Protein AF-A0A0Q9KZ96-F1 (afdb_monomer)

pLDDT: mean 83.86, std 13.04, range [38.31, 93.75]

Radius of gyration: 12.55 Å; Cα contacts (8 Å, |Δi|>4): 82; chains: 1; bounding box: 33×19×38 Å

Structure (mmCIF, N/CA/C/O backbone):
data_AF-A0A0Q9KZ96-F1
#
_entry.id   AF-A0A0Q9KZ96-F1
#
loop_
_atom_site.group_PDB
_atom_site.id
_atom_site.type_symbol
_atom_site.label_atom_id
_atom_site.label_alt_id
_atom_site.label_comp_id
_atom_site.label_asym_id
_atom_site.label_entity_id
_atom_site.label_seq_id
_atom_site.pdbx_PDB_ins_code
_atom_site.Cartn_x
_atom_site.Cartn_y
_atom_site.Cartn_z
_atom_site.occupancy
_atom_site.B_iso_or_equiv
_atom_site.auth_seq_id
_atom_site.auth_comp_id
_atom_site.auth_asym_id
_atom_site.auth_atom_id
_atom_site.pdbx_PDB_model_num
ATOM 1 N N . MET A 1 1 ? 21.327 6.909 -15.753 1.00 46.88 1 MET A N 1
ATOM 2 C CA . MET A 1 1 ? 20.580 6.171 -14.708 1.00 46.88 1 MET A CA 1
ATOM 3 C C . MET A 1 1 ? 19.188 5.858 -15.233 1.00 46.88 1 MET A C 1
ATOM 5 O O . MET A 1 1 ? 18.401 6.777 -15.414 1.00 46.88 1 MET A O 1
ATOM 9 N N . SER A 1 2 ? 18.887 4.594 -15.546 1.00 51.88 2 SER A N 1
ATOM 10 C CA . SER A 1 2 ? 17.515 4.203 -15.896 1.00 51.88 2 SER A CA 1
ATOM 11 C C . SER A 1 2 ? 16.641 4.362 -14.655 1.00 51.88 2 SER A C 1
ATOM 13 O O . SER A 1 2 ? 16.771 3.574 -13.722 1.00 51.88 2 SER A O 1
ATOM 15 N N . ASN A 1 3 ? 15.771 5.373 -14.628 1.00 59.50 3 ASN A N 1
ATOM 16 C CA . ASN A 1 3 ? 14.720 5.507 -13.619 1.00 59.50 3 ASN A CA 1
ATOM 17 C C . ASN A 1 3 ? 13.708 4.359 -13.811 1.00 59.50 3 ASN A C 1
ATOM 19 O O . ASN A 1 3 ? 12.634 4.542 -14.384 1.00 59.50 3 ASN A O 1
ATOM 23 N N . LYS A 1 4 ? 14.078 3.143 -13.386 1.00 73.19 4 LYS A N 1
ATOM 24 C CA . LYS A 1 4 ? 13.224 1.950 -13.384 1.00 73.19 4 LYS A CA 1
ATOM 25 C C . LYS A 1 4 ? 12.183 2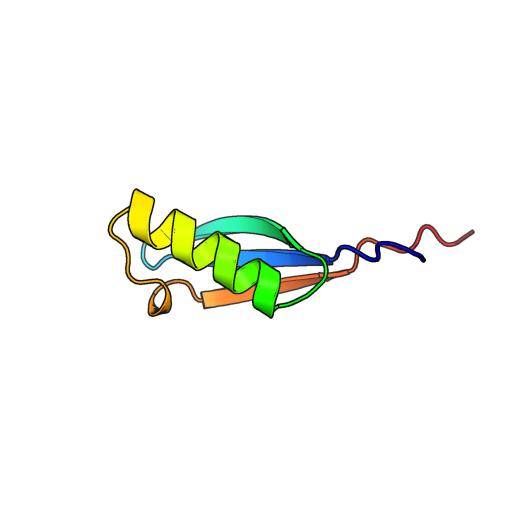.107 -12.280 1.00 73.19 4 LYS A C 1
ATOM 27 O O . LYS A 1 4 ? 12.301 1.542 -11.199 1.00 73.19 4 LYS A O 1
ATOM 32 N N . LYS A 1 5 ? 11.171 2.926 -12.556 1.00 83.19 5 LYS A N 1
ATOM 33 C CA . LYS A 1 5 ? 9.954 2.971 -11.751 1.00 83.19 5 LYS A CA 1
ATOM 34 C C . LYS A 1 5 ? 9.197 1.656 -11.946 1.00 83.19 5 LYS A C 1
ATOM 36 O O . LYS A 1 5 ? 9.051 1.181 -13.073 1.00 83.19 5 LYS A O 1
ATOM 41 N N . SER A 1 6 ? 8.745 1.077 -10.846 1.00 88.38 6 SER A N 1
ATOM 42 C CA . SER A 1 6 ? 7.804 -0.038 -10.810 1.00 88.38 6 SER A CA 1
ATOM 43 C C . SER A 1 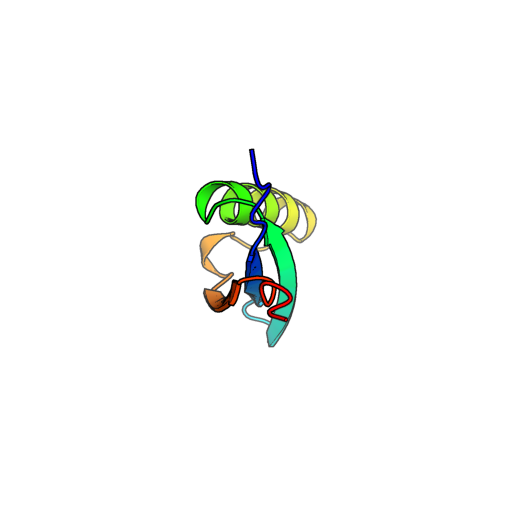6 ? 6.458 0.486 -10.325 1.00 88.38 6 SER A C 1
ATOM 45 O O . SER A 1 6 ? 6.400 1.456 -9.571 1.00 88.38 6 SER A O 1
ATOM 47 N N . TYR A 1 7 ? 5.387 -0.131 -10.788 1.00 90.50 7 TYR A N 1
ATOM 48 C CA . TYR A 1 7 ? 4.047 0.071 -10.273 1.00 90.50 7 TYR A CA 1
ATOM 49 C C . TYR A 1 7 ? 3.884 -0.787 -9.023 1.00 90.50 7 TYR A C 1
ATOM 51 O O . TYR A 1 7 ? 4.251 -1.963 -9.021 1.00 90.50 7 TYR A O 1
ATOM 59 N N . TYR A 1 8 ? 3.374 -0.178 -7.966 1.00 92.06 8 TYR A N 1
ATOM 60 C CA . TYR A 1 8 ? 3.022 -0.837 -6.721 1.00 92.06 8 TYR A CA 1
ATOM 61 C C . TYR A 1 8 ? 1.530 -0.624 -6.500 1.00 92.06 8 TYR A C 1
ATOM 63 O O . TYR A 1 8 ? 1.072 0.519 -6.546 1.00 92.06 8 TYR A O 1
ATOM 71 N N . ALA A 1 9 ? 0.801 -1.712 -6.278 1.00 92.69 9 ALA A N 1
ATOM 72 C CA . ALA A 1 9 ? -0.617 -1.709 -5.965 1.00 92.69 9 ALA A CA 1
ATOM 73 C C . ALA A 1 9 ? -0.805 -2.098 -4.501 1.00 92.69 9 ALA A C 1
ATOM 75 O O . ALA A 1 9 ? -0.292 -3.128 -4.061 1.00 92.69 9 ALA A O 1
ATOM 76 N N . PHE A 1 10 ? -1.521 -1.257 -3.768 1.00 93.06 10 PHE A N 1
ATOM 77 C CA . PHE A 1 10 ? -1.900 -1.503 -2.386 1.00 93.06 10 PHE A CA 1
ATOM 78 C C . PHE A 1 10 ? -3.411 -1.523 -2.277 1.00 93.06 10 PHE A C 1
ATOM 80 O O . PHE A 1 10 ? -4.067 -0.668 -2.860 1.00 93.06 10 PHE A O 1
ATOM 87 N N . GLU A 1 11 ? -3.953 -2.453 -1.518 1.00 93.75 11 GLU A N 1
ATOM 88 C CA . GLU A 1 11 ? -5.377 -2.544 -1.242 1.00 93.75 11 GLU A CA 1
ATOM 89 C C . GLU A 1 11 ? -5.648 -2.099 0.186 1.00 93.75 11 GLU A C 1
ATOM 91 O O . GLU A 1 11 ? -4.935 -2.488 1.107 1.00 93.75 11 GLU A O 1
ATOM 96 N N . ASP A 1 12 ? -6.631 -1.226 0.354 1.00 89.94 12 ASP A N 1
ATOM 97 C CA . ASP A 1 12 ? -7.099 -0.800 1.668 1.00 89.94 12 ASP A CA 1
ATOM 98 C C . ASP A 1 12 ? -8.163 -1.786 2.210 1.00 89.94 12 ASP A C 1
ATOM 100 O O . ASP A 1 12 ? -8.721 -2.569 1.438 1.00 89.94 12 ASP A O 1
ATOM 104 N N . PRO A 1 13 ? -8.504 -1.757 3.512 1.00 86.62 13 PRO A N 1
ATOM 105 C CA . PRO A 1 13 ? -9.443 -2.714 4.108 1.00 86.62 13 PRO A CA 1
ATOM 106 C C . PRO A 1 13 ? -10.879 -2.604 3.565 1.00 86.62 13 PRO A C 1
ATOM 108 O O . PRO A 1 13 ? -11.690 -3.499 3.794 1.00 86.62 13 PRO A O 1
ATOM 111 N N . LEU A 1 14 ? -11.213 -1.520 2.862 1.00 87.69 14 LEU A N 1
ATOM 112 C CA . LEU A 1 14 ? -12.485 -1.329 2.165 1.00 87.69 14 LEU A CA 1
ATOM 113 C C . LEU A 1 14 ? -12.487 -1.956 0.758 1.00 87.69 14 LEU A C 1
ATOM 115 O O . LEU A 1 14 ? -13.508 -1.901 0.074 1.00 87.69 14 LEU A O 1
ATOM 119 N N . GLY A 1 15 ? -11.369 -2.547 0.322 1.00 86.56 15 GLY A N 1
ATOM 120 C CA . GLY A 1 15 ? -11.213 -3.170 -0.992 1.00 86.56 15 GLY A CA 1
ATOM 121 C C . GLY A 1 15 ? -10.880 -2.188 -2.119 1.00 86.56 15 GLY A C 1
ATOM 122 O O . GLY A 1 15 ? -11.027 -2.533 -3.291 1.00 86.56 15 GLY A O 1
ATOM 123 N N . THR A 1 16 ? -10.446 -0.959 -1.817 1.00 89.81 16 THR A N 1
ATOM 124 C CA . THR A 1 16 ? -9.970 -0.023 -2.846 1.00 89.81 16 THR A CA 1
ATOM 125 C C . THR A 1 16 ? -8.507 -0.299 -3.146 1.00 89.81 16 THR A C 1
ATOM 127 O O . THR A 1 16 ? -7.617 -0.094 -2.317 1.00 89.81 16 THR A O 1
ATOM 130 N N . THR A 1 17 ? -8.229 -0.688 -4.385 1.00 91.12 17 THR A N 1
ATOM 131 C CA . THR A 1 17 ? -6.857 -0.799 -4.872 1.00 91.12 17 THR A CA 1
ATOM 132 C C . THR A 1 17 ? -6.318 0.572 -5.294 1.00 91.12 17 THR A C 1
ATOM 134 O O . THR A 1 17 ? -6.886 1.270 -6.135 1.00 91.12 17 THR A O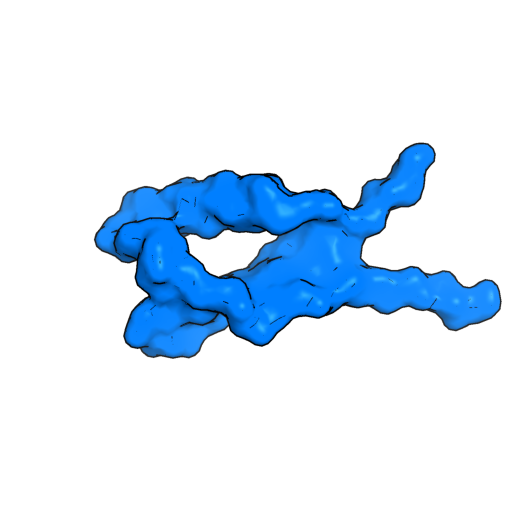 1
ATOM 137 N N . VAL A 1 18 ? -5.171 0.955 -4.742 1.00 89.31 18 VAL A N 1
ATOM 138 C CA . VAL A 1 18 ? -4.427 2.169 -5.065 1.00 89.31 18 VAL A CA 1
ATOM 139 C C . VAL A 1 18 ? -3.105 1.784 -5.722 1.00 89.31 18 VAL A C 1
ATOM 141 O O . VAL A 1 18 ? -2.209 1.248 -5.073 1.00 89.31 18 VAL A O 1
ATOM 144 N N . GLU A 1 19 ? -2.964 2.102 -7.009 1.00 90.75 19 GLU A N 1
ATOM 145 C CA . GLU A 1 19 ? -1.733 1.875 -7.770 1.00 90.75 19 GLU A CA 1
ATOM 146 C C . GLU A 1 19 ? -0.943 3.175 -7.967 1.00 90.75 19 GLU A C 1
ATOM 148 O O . GLU A 1 19 ? -1.501 4.225 -8.294 1.00 90.75 19 GLU A O 1
ATOM 153 N N . PHE A 1 20 ? 0.379 3.117 -7.801 1.00 88.94 20 PHE A N 1
ATOM 154 C CA . PHE A 1 20 ? 1.271 4.228 -8.132 1.00 88.94 20 PHE A CA 1
ATOM 155 C C . PHE A 1 20 ? 2.678 3.758 -8.515 1.00 88.94 20 PHE A C 1
ATOM 157 O O . PHE A 1 20 ? 3.121 2.653 -8.203 1.00 88.94 20 PHE A O 1
ATOM 164 N N . GLN A 1 21 ? 3.418 4.636 -9.192 1.00 89.81 21 GLN A N 1
ATOM 165 C CA . GLN A 1 21 ? 4.787 4.365 -9.623 1.00 89.81 21 GLN A CA 1
ATOM 166 C C . GLN A 1 21 ? 5.805 4.827 -8.581 1.00 89.81 21 GLN A C 1
ATOM 168 O O . GLN A 1 21 ? 5.868 6.010 -8.249 1.00 89.81 21 GLN A O 1
ATOM 173 N N . ALA A 1 22 ? 6.679 3.923 -8.148 1.00 89.31 22 ALA A N 1
ATOM 174 C CA . ALA A 1 22 ? 7.803 4.230 -7.274 1.00 89.31 22 ALA A CA 1
ATOM 175 C C . ALA A 1 22 ? 9.088 3.557 -7.774 1.00 89.31 22 ALA A C 1
ATOM 177 O O . ALA A 1 22 ? 9.060 2.563 -8.494 1.00 89.31 22 ALA A O 1
ATOM 178 N N . THR A 1 23 ? 10.244 4.108 -7.418 1.00 88.56 23 THR A N 1
ATOM 179 C CA . THR A 1 23 ? 11.546 3.497 -7.740 1.00 88.56 23 THR A CA 1
ATOM 180 C C . THR A 1 23 ? 11.900 2.346 -6.799 1.00 88.56 23 THR A C 1
ATOM 182 O O . THR A 1 23 ? 12.643 1.453 -7.194 1.00 88.56 23 THR A O 1
ATOM 185 N N . SER A 1 24 ? 11.334 2.348 -5.588 1.00 88.56 24 SER A N 1
ATOM 186 C CA . SER A 1 24 ? 11.572 1.351 -4.542 1.00 88.56 24 SER A CA 1
ATOM 187 C C . SER A 1 24 ? 10.333 1.170 -3.666 1.00 88.56 24 SER A C 1
ATOM 189 O O . SER A 1 24 ? 9.532 2.096 -3.521 1.00 88.56 24 SER A O 1
ATOM 191 N N . LEU A 1 25 ? 10.240 0.027 -2.976 1.00 87.00 25 LEU A N 1
ATOM 192 C CA . LEU A 1 25 ? 9.166 -0.242 -2.011 1.00 87.00 25 LEU A CA 1
ATOM 193 C C . LEU A 1 25 ? 9.129 0.797 -0.878 1.00 87.00 25 LEU A C 1
ATOM 195 O O . LEU A 1 25 ? 8.061 1.223 -0.467 1.00 87.00 25 LEU A O 1
ATOM 199 N N . GLN A 1 26 ? 10.282 1.284 -0.412 1.00 90.38 26 GLN A N 1
ATOM 200 C CA . GLN A 1 26 ? 10.311 2.330 0.619 1.00 90.38 26 GLN A CA 1
ATOM 201 C C . GLN A 1 26 ? 9.641 3.630 0.152 1.00 90.38 26 GLN A C 1
ATOM 203 O O . GLN A 1 26 ? 8.869 4.228 0.894 1.00 90.38 26 GLN A O 1
ATOM 208 N N . GLN A 1 27 ? 9.892 4.051 -1.094 1.00 91.00 27 GLN A N 1
ATOM 209 C CA . GLN A 1 27 ? 9.218 5.211 -1.686 1.00 91.00 27 GLN A CA 1
ATOM 210 C C . GLN A 1 27 ? 7.711 4.960 -1.791 1.00 91.00 27 GLN A C 1
ATOM 212 O O . GLN A 1 27 ? 6.919 5.838 -1.457 1.00 91.00 27 GLN A O 1
ATOM 217 N N . ALA A 1 28 ? 7.321 3.741 -2.168 1.00 90.75 28 ALA A N 1
ATOM 218 C CA . ALA A 1 28 ? 5.928 3.332 -2.201 1.00 90.75 28 ALA A CA 1
ATOM 219 C C . ALA A 1 28 ? 5.242 3.424 -0.828 1.00 90.75 28 ALA A C 1
ATOM 221 O O . ALA A 1 28 ? 4.166 4.007 -0.707 1.00 90.75 28 ALA A O 1
ATOM 222 N N . MET A 1 29 ? 5.898 2.944 0.228 1.00 90.88 29 MET A N 1
ATOM 223 C CA . MET A 1 29 ? 5.380 3.022 1.595 1.00 90.88 29 MET A CA 1
ATOM 224 C C . MET A 1 29 ? 5.286 4.461 2.116 1.00 90.88 29 MET A C 1
ATOM 226 O O . MET A 1 29 ? 4.392 4.764 2.899 1.00 90.88 29 MET A O 1
ATOM 230 N N . VAL A 1 30 ? 6.170 5.368 1.687 1.00 92.31 30 VAL A N 1
ATOM 231 C CA . VAL A 1 30 ? 6.070 6.799 2.030 1.00 92.31 30 VAL A CA 1
ATOM 232 C C . VAL A 1 30 ? 4.841 7.435 1.377 1.00 92.31 30 VAL A C 1
ATOM 234 O O . VAL A 1 30 ? 4.154 8.225 2.024 1.00 92.31 30 VAL A O 1
ATOM 237 N N . ILE A 1 31 ? 4.545 7.080 0.123 1.00 90.81 31 ILE A N 1
ATOM 238 C CA . ILE A 1 31 ? 3.338 7.534 -0.582 1.00 90.81 31 ILE A CA 1
ATOM 239 C C . ILE A 1 31 ? 2.091 7.003 0.131 1.00 90.81 31 ILE A C 1
ATOM 241 O O . ILE A 1 31 ? 1.206 7.789 0.467 1.00 90.81 31 ILE A O 1
ATOM 245 N N . ILE A 1 32 ? 2.059 5.703 0.442 1.00 90.81 32 ILE A N 1
ATOM 246 C CA . ILE A 1 32 ? 0.954 5.094 1.190 1.00 90.81 32 ILE A CA 1
ATOM 247 C C . ILE A 1 32 ? 0.793 5.726 2.560 1.00 90.81 32 ILE A C 1
ATOM 249 O O . ILE A 1 32 ? -0.323 6.057 2.918 1.00 90.81 32 ILE A O 1
ATOM 253 N N . LYS A 1 33 ? 1.875 5.995 3.298 1.00 91.06 33 LYS A N 1
ATOM 254 C CA . LYS A 1 33 ? 1.797 6.669 4.600 1.00 91.06 33 LYS A CA 1
ATOM 255 C C . LYS A 1 33 ? 1.120 8.038 4.503 1.00 91.06 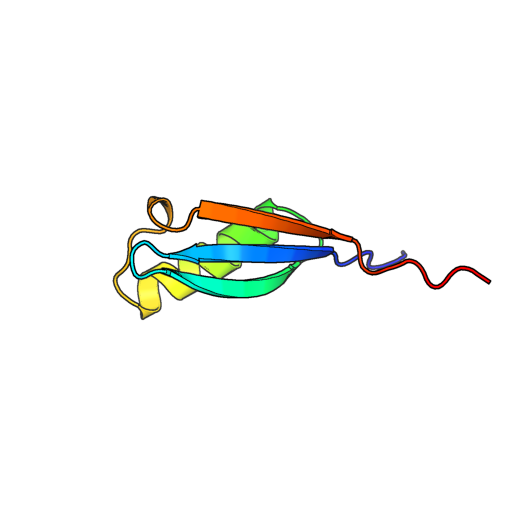33 LYS A C 1
ATOM 257 O O . LYS A 1 33 ? 0.311 8.367 5.360 1.00 91.06 33 LYS A O 1
ATOM 262 N N . LYS A 1 34 ? 1.436 8.838 3.481 1.00 91.56 34 LYS A N 1
ATOM 263 C CA . LYS A 1 34 ? 0.769 10.136 3.282 1.00 91.56 34 LYS A CA 1
ATOM 264 C C . LYS A 1 34 ? -0.718 9.947 2.993 1.00 91.56 34 LYS A C 1
ATOM 266 O O . LYS A 1 34 ? -1.546 10.537 3.676 1.00 91.56 34 LYS A O 1
ATOM 271 N N . LYS A 1 35 ? -1.041 9.040 2.071 1.00 88.81 35 LYS A N 1
ATOM 272 C CA . LYS A 1 35 ? -2.422 8.730 1.695 1.00 88.81 35 LYS A CA 1
ATOM 273 C C . LYS A 1 35 ? -3.237 8.163 2.859 1.00 88.81 35 LYS A C 1
ATOM 275 O O . LYS A 1 35 ? -4.403 8.497 3.021 1.00 88.81 35 LYS A O 1
ATOM 280 N N . SER A 1 36 ? -2.606 7.357 3.705 1.00 89.75 36 SER A N 1
ATOM 281 C CA . SER A 1 36 ? -3.204 6.800 4.912 1.00 89.75 36 SER A CA 1
ATOM 282 C C . SER A 1 36 ? -3.562 7.921 5.901 1.00 89.75 36 SER A C 1
ATOM 284 O O . SER A 1 36 ? -4.653 7.923 6.458 1.00 89.75 36 SER A O 1
ATOM 286 N N . GLN A 1 37 ? -2.692 8.928 6.065 1.00 89.81 37 GLN A N 1
ATOM 287 C CA . GLN A 1 37 ? -2.980 10.106 6.893 1.00 89.81 37 GLN A CA 1
ATOM 288 C C . GLN A 1 37 ? -4.118 10.965 6.327 1.00 89.81 37 GLN A C 1
ATOM 290 O O . GLN A 1 37 ? -4.934 11.452 7.101 1.00 89.81 37 GLN A O 1
ATOM 295 N N . GLU A 1 38 ? -4.193 11.135 5.005 1.00 88.81 38 GLU A N 1
ATOM 296 C CA . GLU A 1 38 ? -5.270 11.893 4.348 1.00 88.8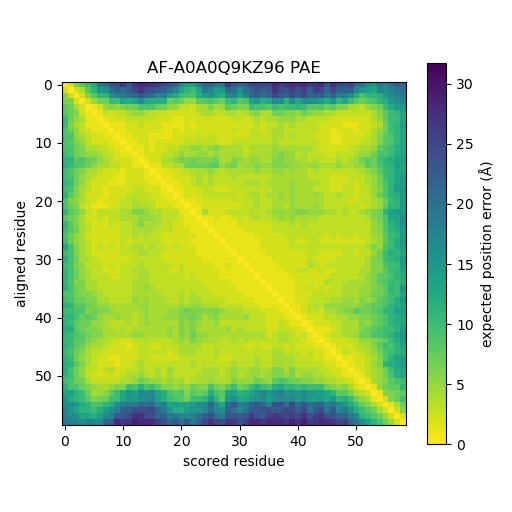1 38 GLU A CA 1
ATOM 297 C C . GLU A 1 38 ? -6.633 11.197 4.466 1.00 88.81 38 GLU A C 1
ATOM 299 O O . GLU A 1 38 ? -7.651 11.857 4.649 1.00 88.81 38 GLU A O 1
ATOM 304 N N . LEU A 1 39 ? -6.648 9.864 4.390 1.00 86.00 39 LEU A N 1
ATOM 305 C CA . LEU A 1 39 ? -7.864 9.052 4.479 1.00 86.00 39 LEU A CA 1
ATOM 306 C C . LEU A 1 39 ? -8.256 8.694 5.921 1.00 86.00 39 LEU A C 1
ATOM 308 O O . LEU A 1 39 ? -9.326 8.135 6.139 1.00 86.00 39 LEU A O 1
ATOM 312 N N . GLY A 1 40 ? -7.393 8.968 6.905 1.00 88.00 40 GLY A N 1
ATOM 313 C CA . GLY A 1 40 ? -7.586 8.520 8.288 1.00 88.00 40 GLY A CA 1
ATOM 314 C C . GLY A 1 40 ? -7.478 6.999 8.473 1.00 88.00 40 GLY A C 1
ATOM 315 O O . GLY A 1 40 ? -7.887 6.476 9.505 1.00 88.00 40 GLY A O 1
ATOM 316 N N . ILE A 1 41 ? -6.923 6.285 7.490 1.00 87.94 41 ILE A N 1
ATOM 317 C CA . ILE A 1 41 ? -6.734 4.830 7.513 1.00 87.94 41 ILE A CA 1
ATOM 318 C C . ILE A 1 41 ? -5.298 4.545 7.976 1.00 87.94 41 ILE A C 1
ATOM 320 O O . ILE A 1 41 ? -4.362 5.213 7.527 1.00 87.94 41 ILE A O 1
ATOM 324 N N . PRO A 1 42 ? -5.053 3.570 8.866 1.00 88.12 42 PRO A N 1
ATOM 325 C CA . PRO A 1 42 ? -3.691 3.207 9.234 1.00 88.12 42 PRO A CA 1
ATOM 326 C C . PRO A 1 42 ? -2.947 2.623 8.028 1.00 88.12 42 PRO A C 1
ATOM 328 O O . PRO A 1 42 ? -3.470 1.777 7.310 1.00 88.12 42 PRO A O 1
ATOM 331 N N . LYS A 1 43 ? -1.686 3.027 7.828 1.00 85.19 43 LYS A N 1
ATOM 332 C CA . LYS A 1 43 ? -0.833 2.507 6.739 1.00 85.19 43 LYS A CA 1
ATOM 333 C C . LYS A 1 43 ? -0.716 0.974 6.738 1.00 85.19 43 LYS A C 1
ATOM 335 O O . LYS A 1 43 ? -0.438 0.396 5.702 1.00 85.19 43 LYS A O 1
ATOM 340 N N . GLU A 1 44 ? -0.866 0.346 7.904 1.00 86.88 44 GLU A N 1
ATOM 341 C CA . GLU A 1 44 ? -0.775 -1.107 8.101 1.00 86.88 44 GLU A CA 1
ATOM 342 C C . GLU A 1 44 ? -2.009 -1.841 7.579 1.00 86.88 44 GLU A C 1
ATOM 344 O O . GLU A 1 44 ? -1.923 -3.026 7.293 1.00 86.88 44 GLU A O 1
ATOM 349 N N . ALA A 1 45 ? -3.131 -1.136 7.415 1.00 88.25 45 ALA A N 1
ATOM 350 C CA . ALA A 1 45 ? -4.309 -1.688 6.763 1.00 88.25 45 ALA A CA 1
ATOM 351 C C . ALA A 1 45 ? -4.198 -1.670 5.231 1.00 88.25 45 ALA A C 1
ATOM 353 O O . ALA A 1 45 ? -5.040 -2.258 4.565 1.00 88.25 45 ALA A O 1
ATOM 354 N N . PHE A 1 46 ? -3.178 -1.009 4.671 1.00 89.62 46 PHE A N 1
ATOM 355 C CA . PHE A 1 46 ? -2.875 -1.118 3.250 1.00 89.62 46 PHE A CA 1
ATOM 356 C C . PHE A 1 46 ? -1.986 -2.338 3.011 1.00 89.62 46 PHE A C 1
ATOM 358 O O . PHE A 1 46 ? -0.819 -2.351 3.413 1.00 89.62 46 PHE A O 1
ATOM 365 N N . GLU A 1 47 ? -2.510 -3.335 2.311 1.00 92.19 47 GLU A N 1
ATOM 366 C CA . GLU A 1 47 ? -1.776 -4.540 1.943 1.00 92.19 47 GLU A CA 1
ATOM 367 C C . GLU A 1 47 ? -1.202 -4.409 0.531 1.00 92.19 47 GLU A C 1
ATOM 369 O O . GLU A 1 47 ? -1.876 -3.960 -0.391 1.00 92.19 47 GLU A O 1
ATOM 374 N N . LEU A 1 48 ? 0.066 -4.775 0.338 1.00 92.38 48 LEU A N 1
ATOM 375 C CA . LEU A 1 48 ? 0.687 -4.747 -0.986 1.00 92.38 48 LEU A CA 1
ATOM 376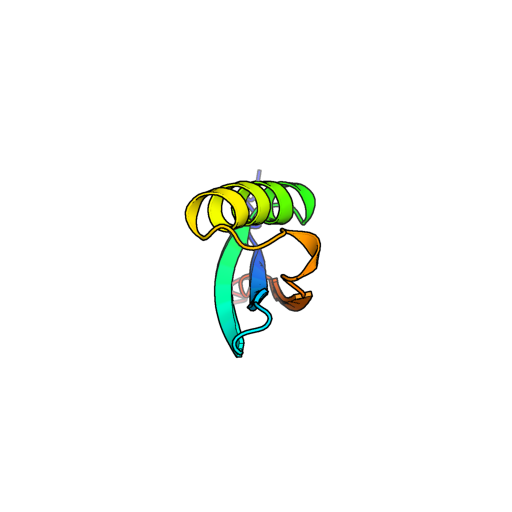 C C . LEU A 1 48 ? 0.215 -5.956 -1.804 1.00 92.38 48 LEU A C 1
ATOM 378 O O . LEU A 1 48 ? 0.705 -7.064 -1.601 1.00 92.38 48 LEU A O 1
ATOM 382 N N . THR A 1 49 ? -0.675 -5.729 -2.767 1.00 92.69 49 THR A N 1
ATOM 383 C CA . THR A 1 49 ? -1.283 -6.797 -3.574 1.00 92.69 49 THR A CA 1
ATOM 384 C C . THR A 1 49 ? -0.530 -7.078 -4.870 1.00 92.69 49 THR A C 1
ATOM 386 O O . THR A 1 49 ? -0.569 -8.198 -5.379 1.00 92.69 49 THR A O 1
ATOM 389 N N . SER A 1 50 ? 0.186 -6.094 -5.428 1.00 89.38 50 SER A N 1
ATOM 390 C CA . SER A 1 50 ? 0.933 -6.300 -6.673 1.00 89.38 50 SER A CA 1
ATOM 391 C C . SER A 1 50 ? 2.154 -5.397 -6.813 1.00 89.38 50 SER A C 1
ATOM 393 O O . SER A 1 50 ? 2.136 -4.217 -6.463 1.00 89.38 50 SER A O 1
ATOM 395 N N . ILE A 1 51 ? 3.229 -5.947 -7.385 1.00 90.19 51 ILE A N 1
ATOM 396 C CA . ILE A 1 51 ? 4.406 -5.190 -7.819 1.00 90.19 51 ILE A CA 1
ATOM 397 C C . ILE A 1 51 ? 4.646 -5.511 -9.288 1.00 90.19 51 ILE A C 1
ATOM 399 O O . ILE A 1 51 ? 5.085 -6.609 -9.640 1.00 90.19 51 ILE A O 1
ATOM 403 N N . ARG A 1 52 ? 4.430 -4.531 -10.161 1.00 86.00 52 ARG A N 1
ATOM 404 C CA . ARG A 1 52 ? 4.669 -4.675 -11.593 1.00 86.00 52 ARG A CA 1
ATOM 405 C C . ARG A 1 52 ? 5.818 -3.785 -12.019 1.00 86.00 52 ARG A C 1
ATOM 407 O O . ARG A 1 52 ? 5.730 -2.560 -12.012 1.00 86.00 52 ARG A O 1
ATOM 414 N N . LYS A 1 53 ? 6.918 -4.389 -12.457 1.00 80.94 53 LYS A N 1
ATOM 415 C CA . LYS A 1 53 ? 7.964 -3.625 -13.144 1.00 80.94 53 LYS A CA 1
ATOM 416 C C . LYS A 1 53 ? 7.358 -3.052 -14.419 1.00 80.94 53 LYS A C 1
ATOM 418 O O . LYS A 1 53 ? 6.636 -3.761 -15.122 1.00 80.94 53 LYS A O 1
ATOM 423 N N . LYS A 1 54 ? 7.642 -1.779 -14.719 1.00 71.25 54 LYS A N 1
ATOM 424 C CA . LYS A 1 54 ? 7.324 -1.225 -16.038 1.00 71.25 54 LYS A CA 1
ATOM 425 C C . L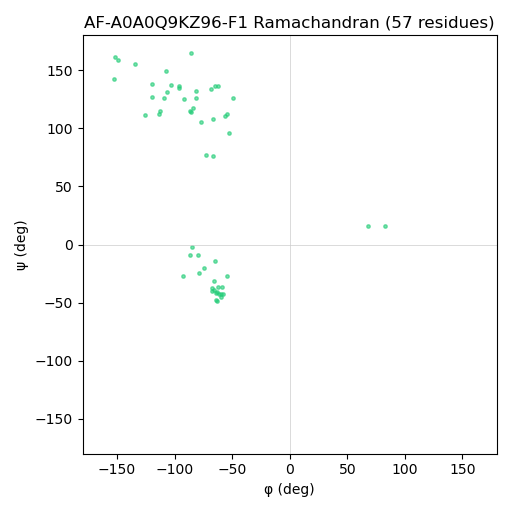YS A 1 54 ? 7.880 -2.220 -17.060 1.00 71.25 54 LYS A C 1
ATOM 427 O O . LYS A 1 54 ? 9.052 -2.579 -16.901 1.00 71.25 54 LYS A O 1
ATOM 432 N N . PRO A 1 55 ? 7.077 -2.722 -18.018 1.00 63.66 55 PRO A N 1
ATOM 433 C CA . PRO A 1 55 ? 7.619 -3.586 -19.048 1.00 63.66 55 PRO A CA 1
ATOM 434 C C . PRO A 1 55 ? 8.759 -2.792 -19.669 1.00 63.66 55 PRO A C 1
ATOM 436 O O . PRO A 1 55 ? 8.551 -1.697 -20.197 1.00 63.66 55 PRO A O 1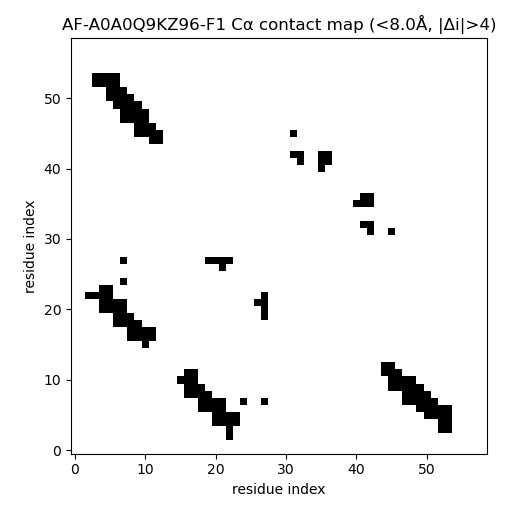
ATOM 439 N N . SER A 1 56 ? 9.990 -3.262 -19.470 1.00 55.72 56 SER A N 1
ATOM 440 C CA . SER A 1 56 ? 11.101 -2.794 -20.273 1.00 55.72 56 SER A CA 1
ATOM 441 C C . SER A 1 56 ? 10.650 -3.082 -21.686 1.00 55.72 56 SER A C 1
ATOM 443 O O . SER A 1 56 ? 10.448 -4.249 -22.013 1.00 55.72 56 SER A O 1
ATOM 445 N N . GLN A 1 57 ? 10.363 -2.020 -22.437 1.00 52.25 57 GLN A N 1
ATOM 446 C CA . GLN A 1 57 ? 10.084 -2.084 -23.856 1.00 52.25 57 GLN A CA 1
ATOM 447 C C . GLN A 1 57 ? 11.266 -2.832 -24.464 1.00 52.25 57 GLN A C 1
ATOM 449 O O . GLN A 1 57 ? 12.355 -2.280 -24.595 1.00 52.25 57 GLN A O 1
ATOM 454 N N . GLY A 1 58 ? 11.081 -4.133 -24.646 1.00 56.94 58 GLY A N 1
ATOM 455 C CA . GLY A 1 58 ? 11.990 -4.983 -25.372 1.00 56.94 58 GLY A CA 1
ATOM 456 C C . GLY A 1 58 ? 11.566 -4.873 -26.817 1.00 56.94 58 GLY A C 1
ATOM 457 O O . GLY A 1 58 ? 10.443 -5.243 -27.155 1.00 56.94 58 GLY A O 1
ATOM 458 N N . ALA A 1 59 ? 12.449 -4.319 -27.626 1.00 38.31 59 ALA A N 1
ATOM 459 C CA . ALA A 1 59 ? 12.668 -4.795 -28.975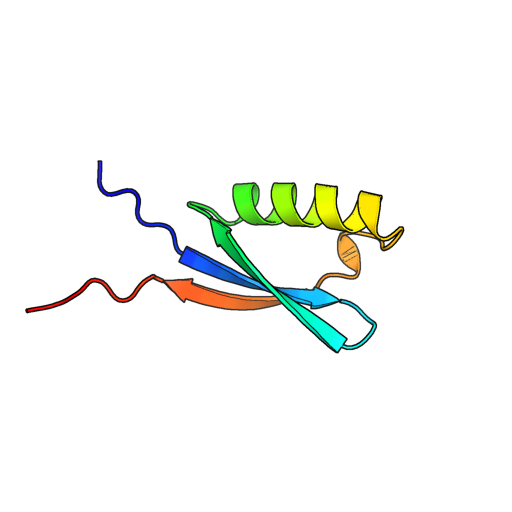 1.00 38.31 59 ALA A CA 1
ATOM 460 C C . ALA A 1 59 ? 14.177 -5.008 -29.080 1.00 38.31 59 ALA A C 1
ATOM 462 O O . ALA A 1 59 ? 14.911 -4.076 -28.671 1.00 38.31 59 ALA A O 1
#

Foldseek 3Di:
DPLFWKWWWWAAPVGDIDIDTDSDVVRVLVVLCVVCVVVVHDSVRIHTPDIGTDPPPDD

Nearest PDB structures (foldseek):
  7bpm-assembly1_A  TM=5.766E-01  e=4.210E-01  synthetic construct
  8wr4-assembly1_B  TM=5.261E-01  e=4.210E-01  Chryseobacterium
  8djh-assembly1_A  TM=6.885E-01  e=2.150E+00  Homo sapiens
  1gjz-assembly1_B  TM=5.091E-01  e=1.476E+00  Homo sapiens
  4iaj-assembly1_B  TM=4.123E-01  e=3.131E+00  Streptococcus pneumoniae TIGR4

Mean predicted aligned error: 6.14 Å

Secondary structure (DSSP, 8-state):
-----EEEEEE-TTS-EEEEEESSHHHHHHHHHHHHHHHT--GGG-EEEEEEE------

Solvent-accessible surface area (backbone atoms only — not comparable to full-atom values): 3548 Å² total; per-residue (Å²): 131,86,83,64,42,24,36,40,30,30,29,37,86,88,70,52,74,49,73,49,77,25,74,42,71,70,56,42,51,54,53,45,44,52,52,17,64,76,70,73,42,62,53,83,51,43,42,81,76,44,77,43,68,57,78,74,86,79,128

Sequence (59 aa):
MSNKKSYYAFEDPLGTTVEFQATSLQQAMVIIKKKSQELGIPKEAFELTSIRKKPSQGA